Protein AF-A0A7V0P0E3-F1 (afdb_monomer_lite)

Structure (mmCIF, N/CA/C/O backbone):
data_AF-A0A7V0P0E3-F1
#
_entry.id   AF-A0A7V0P0E3-F1
#
loop_
_atom_site.group_PDB
_atom_site.id
_atom_site.type_symbol
_atom_site.label_atom_id
_atom_site.label_alt_id
_atom_site.label_comp_id
_atom_site.label_asym_id
_atom_site.label_entity_id
_atom_site.label_seq_id
_atom_site.pdbx_PDB_ins_code
_atom_site.Cartn_x
_atom_site.Cartn_y
_atom_site.Cartn_z
_atom_site.occupancy
_atom_site.B_iso_or_equiv
_atom_site.auth_seq_id
_atom_site.auth_comp_id
_atom_site.auth_asym_id
_atom_site.auth_atom_id
_atom_site.pdbx_PDB_model_num
ATOM 1 N N . MET A 1 1 ? -13.454 -6.620 75.355 1.00 51.94 1 MET A N 1
ATOM 2 C CA . MET A 1 1 ? -14.021 -6.884 74.014 1.00 51.94 1 MET A CA 1
ATOM 3 C C . MET A 1 1 ? -14.935 -8.093 74.123 1.00 51.94 1 MET A C 1
ATOM 5 O O . MET A 1 1 ? -14.448 -9.152 74.493 1.00 51.94 1 MET A O 1
ATOM 9 N N . MET A 1 2 ? -16.239 -7.932 73.895 1.00 63.34 2 MET A N 1
ATOM 10 C CA . MET A 1 2 ? -17.176 -9.065 73.868 1.00 63.34 2 MET A CA 1
ATOM 11 C C . MET A 1 2 ? -16.958 -9.876 72.578 1.00 63.34 2 MET A C 1
ATOM 13 O O . MET A 1 2 ? -16.816 -9.262 71.517 1.00 63.34 2 MET A O 1
ATOM 17 N N . PRO A 1 3 ? -16.919 -11.219 72.631 1.00 75.38 3 PRO A N 1
ATOM 18 C CA . PRO A 1 3 ? -16.862 -12.039 71.428 1.00 75.38 3 PRO A CA 1
ATOM 19 C C . PRO A 1 3 ? -18.167 -11.893 70.633 1.00 75.38 3 PRO A C 1
ATOM 21 O O . PRO A 1 3 ? -19.257 -11.943 71.198 1.00 75.38 3 PRO A O 1
ATOM 24 N N . LEU A 1 4 ? -18.045 -11.705 69.316 1.00 72.00 4 LEU A N 1
ATOM 25 C CA . LEU A 1 4 ? -19.183 -11.650 68.393 1.00 72.00 4 LEU A CA 1
ATOM 26 C C . LEU A 1 4 ? -20.028 -12.923 68.514 1.00 72.00 4 LEU A C 1
ATOM 28 O O . LEU A 1 4 ? -19.491 -14.034 68.530 1.00 72.00 4 LEU A O 1
ATOM 32 N N . SER A 1 5 ? -21.351 -12.770 68.547 1.00 83.31 5 SER A N 1
ATOM 33 C CA . SER A 1 5 ? -22.262 -13.910 68.611 1.00 83.31 5 SER A CA 1
ATOM 34 C C . SER A 1 5 ? -22.187 -14.742 67.325 1.00 83.31 5 SER A C 1
ATOM 36 O O . SER A 1 5 ? -21.937 -14.234 66.226 1.00 83.31 5 SER A O 1
ATOM 38 N N . ALA A 1 6 ? -22.465 -16.045 67.426 1.00 82.88 6 ALA A N 1
ATOM 39 C CA . ALA A 1 6 ? -22.468 -16.950 66.273 1.00 82.88 6 ALA A CA 1
ATOM 40 C C . ALA A 1 6 ? -23.392 -16.468 65.132 1.00 82.88 6 ALA A C 1
ATOM 42 O O . ALA A 1 6 ? -23.111 -16.701 63.953 1.00 82.88 6 ALA A O 1
ATOM 43 N N . GLN A 1 7 ? -24.464 -15.743 65.468 1.00 81.25 7 GLN A N 1
ATOM 44 C CA . GLN A 1 7 ? -25.403 -15.167 64.504 1.00 81.25 7 GLN A CA 1
ATOM 45 C C . GLN A 1 7 ? -24.809 -13.978 63.731 1.00 81.25 7 GLN A C 1
ATOM 47 O O . GLN A 1 7 ? -25.039 -13.847 62.524 1.00 81.25 7 GLN A O 1
ATOM 52 N N . GLU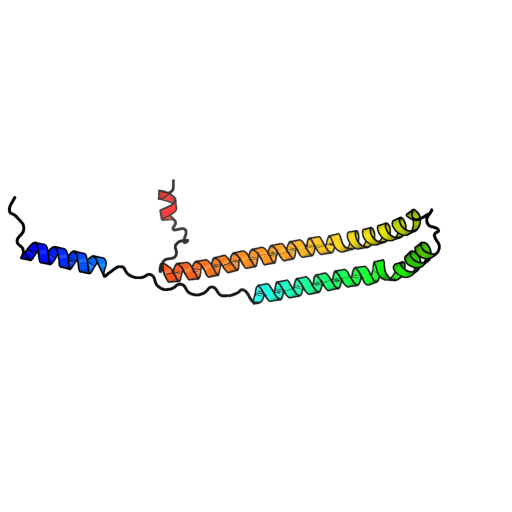 A 1 8 ? -23.997 -13.142 64.380 1.00 81.69 8 GLU A N 1
ATOM 53 C CA . GLU A 1 8 ? -23.300 -12.019 63.739 1.00 81.69 8 GLU A CA 1
ATOM 54 C C . GLU A 1 8 ? -22.198 -12.509 62.801 1.00 81.69 8 GLU A C 1
ATOM 56 O O . GLU A 1 8 ? -22.094 -12.036 61.666 1.00 81.69 8 GLU A O 1
ATOM 61 N N . ILE A 1 9 ? -21.450 -13.537 63.213 1.00 85.25 9 ILE A N 1
ATOM 62 C CA . ILE A 1 9 ? -20.441 -14.192 62.368 1.00 85.25 9 ILE A CA 1
ATOM 63 C C . ILE A 1 9 ? -21.096 -14.769 61.102 1.00 85.25 9 ILE A C 1
ATOM 65 O O . ILE A 1 9 ? -20.567 -14.621 59.995 1.00 85.25 9 ILE A O 1
ATOM 69 N N . LEU A 1 10 ? -22.276 -15.386 61.232 1.00 85.50 10 LEU A N 1
ATOM 70 C CA . LEU A 1 10 ? -23.019 -15.939 60.098 1.00 85.50 10 LEU A CA 1
ATOM 71 C C . LEU A 1 10 ? -23.526 -14.842 59.144 1.00 85.50 10 LEU A C 1
ATOM 73 O O . LEU A 1 10 ? -23.448 -14.999 57.922 1.00 85.50 10 LEU A O 1
ATOM 77 N N . ARG A 1 11 ? -24.004 -13.711 59.683 1.00 85.25 11 ARG A N 1
ATOM 78 C CA . ARG A 1 11 ? -24.408 -12.529 58.898 1.00 85.25 11 ARG A CA 1
ATOM 79 C C . ARG A 1 11 ? -23.237 -11.944 58.112 1.00 85.25 11 ARG A C 1
ATOM 81 O O . ARG A 1 11 ? -23.382 -11.698 56.914 1.00 85.25 11 ARG A O 1
ATOM 88 N N . ILE A 1 12 ? -22.078 -11.784 58.750 1.00 84.31 12 ILE A N 1
ATOM 89 C CA . ILE A 1 12 ? -20.861 -11.267 58.109 1.00 84.31 12 ILE A CA 1
ATOM 90 C C . ILE A 1 12 ? -20.395 -12.219 57.001 1.00 84.31 12 ILE A C 1
ATOM 92 O O . ILE A 1 12 ? -20.146 -11.772 55.880 1.00 84.31 12 ILE A O 1
ATOM 96 N N . LYS A 1 13 ? -20.367 -13.537 57.252 1.00 82.88 13 LYS A N 1
ATOM 97 C CA . LYS A 1 13 ? -20.017 -14.539 56.229 1.00 82.88 13 LYS A CA 1
ATOM 98 C C . LYS A 1 13 ? -20.978 -14.522 55.035 1.00 82.88 13 LYS A C 1
ATOM 100 O O . LYS A 1 13 ? -20.519 -14.562 53.894 1.00 82.88 13 LYS A O 1
ATOM 105 N N . ARG A 1 14 ? -22.292 -14.395 55.264 1.00 79.81 14 ARG A N 1
ATOM 106 C CA . ARG A 1 14 ? -23.297 -14.266 54.187 1.00 79.81 14 ARG A CA 1
ATOM 107 C C . ARG A 1 14 ? -23.138 -12.965 53.398 1.00 79.81 14 ARG A C 1
ATOM 109 O O . ARG A 1 14 ? -23.207 -12.988 52.171 1.00 79.81 14 ARG A O 1
ATOM 116 N N . ALA A 1 15 ? -22.873 -11.842 54.067 1.00 76.62 15 ALA A N 1
ATOM 117 C CA . ALA A 1 15 ? -22.612 -10.561 53.411 1.00 76.62 15 ALA A CA 1
ATOM 118 C C . ALA A 1 15 ? -21.330 -10.605 52.559 1.00 76.62 15 ALA A C 1
ATOM 120 O O . ALA A 1 15 ? -21.320 -10.119 51.426 1.00 76.62 15 ALA A O 1
ATOM 121 N N . GLN A 1 16 ? -20.272 -11.253 53.056 1.00 75.19 16 GLN A N 1
ATOM 122 C CA . GLN A 1 16 ? -19.033 -11.477 52.309 1.00 75.19 16 GLN A CA 1
ATOM 123 C C . GLN A 1 16 ? -19.237 -12.428 51.118 1.00 75.19 16 GLN A C 1
ATOM 125 O O . GLN A 1 16 ? -18.751 -12.137 50.026 1.00 75.19 16 GLN A O 1
ATOM 130 N N . GLN A 1 17 ? -20.000 -13.516 51.270 1.00 71.50 17 GLN A N 1
ATOM 131 C CA . GLN A 1 17 ? -20.366 -14.401 50.152 1.00 71.50 17 GLN A CA 1
ATOM 132 C C . GLN A 1 17 ? -21.196 -13.676 49.084 1.00 71.50 17 GLN A C 1
ATOM 134 O O . GLN A 1 17 ? -20.937 -13.838 47.892 1.00 71.50 17 GLN A O 1
ATOM 139 N N . ASN A 1 18 ? -22.151 -12.836 49.489 1.00 64.62 18 ASN A N 1
ATOM 140 C CA . ASN A 1 18 ? -22.963 -12.049 48.560 1.00 64.62 18 ASN A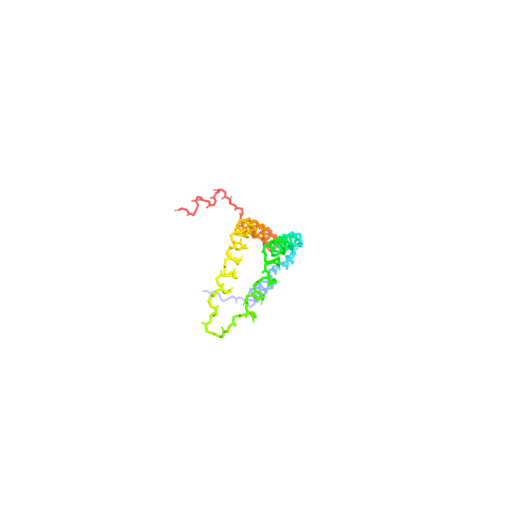 CA 1
ATOM 141 C C . ASN A 1 18 ? -22.151 -10.956 47.847 1.00 64.62 18 ASN A C 1
ATOM 143 O O . ASN A 1 18 ? -22.402 -10.692 46.671 1.00 64.62 18 ASN A O 1
ATOM 147 N N . ARG A 1 19 ? -21.142 -10.367 48.507 1.00 63.59 19 ARG A N 1
ATOM 148 C CA . ARG A 1 19 ? -20.174 -9.459 47.863 1.00 63.59 19 ARG A CA 1
ATOM 149 C C . ARG A 1 19 ? -19.296 -10.190 46.844 1.00 63.59 19 ARG A C 1
ATOM 151 O O . ARG A 1 19 ? -19.149 -9.697 45.731 1.00 63.59 19 ARG A O 1
ATOM 158 N N . LYS A 1 20 ? -18.801 -11.392 47.166 1.00 60.31 20 LYS A N 1
ATOM 159 C CA . LYS A 1 20 ? -18.014 -12.225 46.231 1.00 60.31 20 LYS A CA 1
ATOM 160 C C . LYS A 1 20 ? -18.813 -12.672 44.998 1.00 60.31 20 LYS A C 1
ATOM 162 O O . LYS A 1 20 ? -18.235 -12.857 43.935 1.00 60.31 20 LYS A O 1
ATOM 167 N N . ARG A 1 21 ? -20.140 -12.813 45.109 1.00 57.59 21 ARG A N 1
ATOM 168 C CA . ARG A 1 21 ? -21.028 -13.205 43.995 1.00 57.59 21 ARG A CA 1
ATOM 169 C C . ARG A 1 21 ? -21.433 -12.055 43.063 1.00 57.59 21 ARG A C 1
ATOM 171 O O . ARG A 1 21 ? -21.927 -12.323 41.974 1.00 57.59 21 ARG A O 1
ATOM 178 N N . LYS A 1 22 ? -21.224 -10.791 43.450 1.00 58.41 22 LYS A N 1
ATOM 179 C CA . LYS A 1 22 ? -21.614 -9.604 42.662 1.00 58.41 22 LYS A CA 1
ATOM 180 C C . LYS A 1 22 ? -20.446 -8.952 41.915 1.00 58.41 22 LYS A C 1
ATOM 182 O O . LYS A 1 22 ? -20.443 -7.739 41.720 1.00 58.41 22 LYS A O 1
ATOM 187 N N . VAL A 1 23 ? -19.474 -9.731 41.442 1.00 62.75 23 VAL A N 1
ATOM 188 C CA . VAL A 1 23 ? -18.552 -9.216 40.420 1.00 62.75 23 VAL A CA 1
ATOM 189 C C . VAL A 1 23 ? -19.371 -9.043 39.140 1.00 62.75 23 VAL A C 1
ATOM 191 O O . VAL A 1 23 ? -19.708 -10.021 38.470 1.00 62.75 23 VAL A O 1
ATOM 194 N N . ARG A 1 24 ? -19.786 -7.804 38.842 1.00 70.88 24 ARG A N 1
ATOM 195 C CA . ARG A 1 24 ? -20.455 -7.467 37.580 1.00 70.88 24 ARG A CA 1
ATOM 196 C C . ARG A 1 24 ? -19.510 -7.870 36.451 1.00 70.88 24 ARG A C 1
ATOM 198 O O . ARG A 1 24 ? -18.460 -7.260 36.283 1.00 70.88 24 ARG A O 1
ATOM 205 N N . LYS A 1 25 ? -19.872 -8.914 35.703 1.00 77.06 25 LYS A N 1
ATOM 206 C CA . LYS A 1 25 ? -19.143 -9.292 34.491 1.00 77.06 25 LYS A CA 1
ATOM 207 C C . LYS A 1 25 ? -19.219 -8.124 33.512 1.00 77.06 25 LYS A C 1
ATOM 209 O O . LYS A 1 25 ? -20.303 -7.576 33.300 1.00 77.06 25 LYS A O 1
ATOM 214 N N . LEU A 1 26 ? -18.077 -7.752 32.944 1.00 80.75 26 LEU A N 1
ATOM 215 C CA . LEU A 1 26 ? -18.044 -6.786 31.856 1.00 80.75 26 LEU A CA 1
ATOM 216 C C . LEU A 1 26 ? -18.844 -7.340 30.665 1.00 80.75 26 LEU A C 1
ATOM 218 O O . LEU A 1 26 ? -18.853 -8.559 30.446 1.00 80.75 26 LEU A O 1
ATOM 222 N N . PRO A 1 27 ? -19.550 -6.479 29.916 1.00 85.69 27 PRO A N 1
ATOM 223 C CA . PRO A 1 27 ? -20.231 -6.905 28.706 1.00 85.69 27 PRO A CA 1
ATOM 224 C C . PRO A 1 27 ? -19.205 -7.394 27.676 1.00 85.69 27 PRO A C 1
ATOM 226 O O . PRO A 1 27 ? -18.067 -6.927 27.626 1.00 85.69 27 PRO A O 1
ATOM 229 N N . LYS A 1 28 ? -19.610 -8.368 26.856 1.00 87.88 28 LYS A N 1
ATOM 230 C CA . LYS A 1 28 ? -18.755 -8.910 25.799 1.00 87.88 28 LYS A CA 1
ATOM 231 C C . LYS A 1 28 ? -18.502 -7.818 24.747 1.00 87.88 28 LYS A C 1
ATOM 233 O O . LYS A 1 28 ? -19.480 -7.230 24.280 1.00 87.88 28 LYS A O 1
ATOM 238 N N . PRO A 1 29 ? -17.243 -7.559 24.353 1.00 88.69 29 PRO A N 1
ATOM 239 C CA . PRO A 1 29 ? -16.953 -6.568 23.329 1.00 88.69 29 PRO A CA 1
ATOM 240 C C . PRO A 1 29 ? -17.577 -6.964 21.980 1.00 88.69 29 PRO A C 1
ATOM 242 O O . PRO A 1 29 ? -17.602 -8.158 21.646 1.00 88.69 29 PRO A O 1
ATOM 245 N N . PRO A 1 30 ? -18.062 -5.992 21.187 1.00 90.81 30 PRO A N 1
ATOM 246 C CA . PRO A 1 30 ? -18.431 -6.236 19.801 1.00 90.81 30 PRO A CA 1
ATOM 247 C C . PRO A 1 30 ? -17.191 -6.657 19.003 1.00 90.81 30 PRO A C 1
ATOM 249 O O . PRO A 1 30 ? -16.065 -6.282 19.330 1.00 90.81 30 PRO A O 1
ATOM 252 N N . ARG A 1 31 ? -17.390 -7.448 17.946 1.00 92.12 31 ARG A N 1
ATOM 253 C CA . ARG A 1 31 ? -16.316 -7.729 16.987 1.00 92.12 31 ARG A CA 1
ATOM 254 C C . ARG A 1 31 ? -16.086 -6.473 16.153 1.00 92.12 31 ARG A C 1
ATOM 256 O O . ARG A 1 31 ? -17.057 -5.932 15.629 1.00 92.12 31 ARG A O 1
ATOM 263 N N . MET A 1 32 ? -14.832 -6.042 16.032 1.00 92.88 32 MET A N 1
ATOM 264 C CA . MET A 1 32 ? -14.466 -4.990 15.083 1.00 92.88 32 MET A CA 1
ATOM 265 C C . MET A 1 32 ? -14.844 -5.457 13.679 1.00 92.88 32 MET A C 1
ATOM 267 O O . MET A 1 32 ? -14.676 -6.637 13.348 1.00 92.88 32 MET A O 1
ATOM 271 N N . ALA A 1 33 ? -15.403 -4.557 12.878 1.00 91.44 33 ALA A N 1
ATOM 272 C CA . ALA A 1 33 ? -15.676 -4.857 11.482 1.00 91.44 33 ALA A CA 1
ATOM 273 C C . ALA A 1 33 ? -14.354 -5.079 10.709 1.00 91.44 33 ALA A C 1
ATOM 275 O O . ALA A 1 33 ? -13.261 -5.035 11.270 1.00 91.44 33 ALA A O 1
ATOM 276 N N . PHE A 1 34 ? -14.431 -5.312 9.404 1.00 90.50 34 PHE A N 1
ATOM 277 C CA . PHE A 1 34 ? -13.252 -5.293 8.540 1.00 90.50 34 PHE A CA 1
ATOM 278 C C . PHE A 1 34 ? -13.417 -4.167 7.511 1.00 90.50 34 PHE A C 1
ATOM 280 O O . PHE A 1 34 ? -14.521 -4.044 6.959 1.00 90.50 34 PHE A O 1
ATOM 287 N N . PRO A 1 35 ? -12.376 -3.369 7.210 1.00 92.50 35 PRO A N 1
ATOM 288 C CA . PRO A 1 35 ? -12.476 -2.240 6.290 1.00 92.50 35 PRO A CA 1
ATOM 289 C C . PRO A 1 35 ? -12.492 -2.703 4.821 1.00 92.50 35 PRO A C 1
ATOM 291 O O . PRO A 1 35 ? -11.573 -2.451 4.046 1.00 92.50 35 PRO A O 1
ATOM 294 N N . LYS A 1 36 ? -13.574 -3.377 4.406 1.00 92.38 36 LYS A N 1
ATOM 295 C CA . LYS A 1 36 ? -13.735 -3.919 3.042 1.00 92.38 36 LYS A CA 1
ATOM 296 C C . LYS A 1 36 ? -13.628 -2.850 1.949 1.00 92.38 36 LYS A C 1
ATOM 298 O O . LYS A 1 36 ? -13.206 -3.173 0.846 1.00 92.38 36 LYS A O 1
ATOM 303 N N . GLY A 1 37 ? -14.045 -1.615 2.240 1.00 90.75 37 GLY A N 1
ATOM 304 C CA . GLY A 1 37 ? -13.908 -0.479 1.322 1.00 90.75 37 GLY A CA 1
ATOM 305 C C . GLY A 1 37 ? -12.439 -0.170 1.043 1.00 90.75 37 GLY A C 1
ATOM 306 O O . GLY A 1 37 ? -11.999 -0.327 -0.089 1.00 90.75 37 GLY A O 1
ATOM 307 N N . LEU A 1 38 ? -11.669 0.102 2.103 1.00 90.69 38 LEU A N 1
ATOM 308 C CA . LEU A 1 38 ? -10.234 0.401 2.014 1.00 90.69 38 LEU A CA 1
ATOM 309 C C . LEU A 1 38 ? -9.448 -0.720 1.321 1.00 90.69 38 LEU A C 1
ATOM 311 O O . LEU A 1 38 ? -8.593 -0.450 0.486 1.00 90.69 38 LEU A O 1
ATOM 315 N N . GLN A 1 39 ? -9.784 -1.988 1.590 1.00 89.56 39 GLN A N 1
ATOM 316 C CA . GLN A 1 39 ? -9.164 -3.120 0.891 1.00 89.56 39 GLN A CA 1
ATOM 317 C C . GLN A 1 39 ? -9.408 -3.074 -0.627 1.00 89.56 39 GLN A C 1
ATOM 319 O O . GLN A 1 39 ? -8.499 -3.348 -1.413 1.00 89.56 39 GLN A O 1
ATOM 324 N N . ARG A 1 40 ? -10.641 -2.772 -1.051 1.00 92.50 40 ARG A N 1
ATOM 325 C CA . ARG A 1 40 ? -11.002 -2.704 -2.474 1.00 92.50 40 ARG A CA 1
ATOM 326 C C . ARG A 1 40 ? -10.295 -1.552 -3.166 1.00 92.50 40 ARG A C 1
ATOM 328 O O . ARG A 1 40 ? -9.805 -1.746 -4.274 1.00 92.50 40 ARG A O 1
ATOM 335 N N . ASP A 1 41 ? -10.235 -0.396 -2.517 1.00 89.25 41 ASP A N 1
ATOM 336 C CA . ASP A 1 41 ? -9.574 0.778 -3.077 1.00 89.25 41 ASP A CA 1
ATOM 337 C C . ASP A 1 41 ? -8.063 0.547 -3.194 1.00 89.25 41 ASP A C 1
ATOM 339 O O . ASP A 1 41 ? -7.511 0.742 -4.273 1.00 89.25 41 ASP A O 1
ATOM 343 N N . TYR A 1 42 ? -7.423 -0.029 -2.171 1.00 88.88 42 TYR A N 1
ATOM 344 C CA . TYR A 1 42 ? -6.026 -0.471 -2.249 1.00 88.88 42 TYR A CA 1
ATOM 345 C C . TYR A 1 42 ? -5.776 -1.452 -3.400 1.00 88.88 42 TYR A C 1
ATOM 347 O O . TYR A 1 42 ? -4.859 -1.270 -4.196 1.00 88.88 42 TYR A O 1
ATOM 355 N N . SER A 1 43 ? -6.634 -2.466 -3.540 1.00 90.38 43 SER A N 1
ATOM 356 C CA . SER A 1 43 ? -6.508 -3.457 -4.616 1.00 90.38 43 SER A CA 1
ATOM 357 C C . SER A 1 43 ? -6.651 -2.817 -5.999 1.00 90.38 43 SER A C 1
ATOM 359 O O . SER A 1 43 ? -5.920 -3.173 -6.920 1.00 90.38 43 SER A O 1
ATOM 361 N N . ARG A 1 44 ? -7.570 -1.854 -6.154 1.00 91.62 44 ARG A N 1
ATOM 362 C CA . ARG A 1 44 ? -7.750 -1.108 -7.407 1.00 91.62 44 ARG A CA 1
ATOM 363 C C . ARG A 1 44 ? -6.494 -0.310 -7.758 1.00 91.62 44 ARG A C 1
ATOM 365 O O . ARG A 1 44 ? -6.076 -0.352 -8.910 1.00 91.62 44 ARG A O 1
ATOM 372 N N . GLN A 1 45 ? -5.896 0.366 -6.777 1.00 89.75 45 GLN A N 1
ATOM 373 C CA . GLN A 1 45 ? -4.667 1.139 -6.976 1.00 89.75 45 GLN A CA 1
ATOM 374 C C . GLN A 1 45 ? -3.483 0.242 -7.357 1.00 89.75 45 GLN A C 1
ATOM 376 O O . GLN A 1 45 ? -2.750 0.560 -8.287 1.00 89.75 45 GLN A O 1
ATOM 381 N N . LEU A 1 46 ? -3.338 -0.923 -6.716 1.00 89.56 46 LEU A N 1
ATOM 382 C CA . LEU A 1 46 ? -2.302 -1.894 -7.085 1.00 89.56 46 LEU A CA 1
ATOM 383 C C . LEU A 1 46 ? -2.449 -2.388 -8.525 1.00 89.56 46 LEU A C 1
ATOM 385 O O . LEU A 1 46 ? -1.468 -2.451 -9.259 1.00 89.56 46 LEU A O 1
ATOM 389 N N . VAL A 1 47 ? -3.671 -2.730 -8.941 1.00 93.31 47 VAL A N 1
ATOM 390 C CA . VAL A 1 47 ? -3.928 -3.175 -10.319 1.00 93.31 47 VAL A CA 1
ATOM 391 C C . VAL A 1 47 ? -3.607 -2.063 -11.319 1.00 93.31 47 VAL A C 1
ATOM 393 O O . VAL A 1 47 ? -3.020 -2.343 -12.361 1.00 93.31 47 VAL A O 1
ATOM 396 N N . ALA A 1 48 ? -3.952 -0.812 -11.001 1.00 90.69 48 ALA A N 1
ATOM 397 C CA . ALA A 1 48 ? -3.607 0.332 -11.839 1.00 90.69 48 ALA A CA 1
ATOM 398 C C . ALA A 1 48 ? -2.084 0.499 -11.974 1.00 90.69 48 ALA A C 1
ATOM 400 O O . ALA A 1 48 ? -1.595 0.631 -13.092 1.00 90.69 48 ALA A O 1
ATOM 401 N N . LEU A 1 49 ? -1.331 0.394 -10.874 1.00 90.00 49 LEU A N 1
ATOM 402 C CA . LEU A 1 49 ? 0.132 0.466 -10.902 1.00 90.00 49 LEU A CA 1
ATOM 403 C C . LEU A 1 49 ? 0.748 -0.657 -11.747 1.00 90.00 49 LEU A C 1
ATOM 405 O O . LEU A 1 49 ? 1.621 -0.403 -12.570 1.00 90.00 49 LEU A O 1
ATOM 409 N N . VAL A 1 50 ? 0.274 -1.896 -11.587 1.00 92.38 50 VAL A N 1
ATOM 410 C CA . VAL A 1 50 ? 0.746 -3.034 -12.397 1.00 92.38 50 VAL A CA 1
ATOM 411 C C . VAL A 1 50 ? 0.483 -2.801 -13.886 1.00 92.38 50 VAL A C 1
ATOM 413 O O . VAL A 1 50 ? 1.332 -3.138 -14.709 1.00 92.38 50 VAL A O 1
ATOM 416 N N . LYS A 1 51 ? -0.660 -2.199 -14.237 1.00 94.50 51 LYS A N 1
ATOM 417 C CA . LYS A 1 51 ? -0.978 -1.845 -15.625 1.00 94.50 51 LYS A CA 1
ATOM 418 C C . LYS A 1 51 ? 0.015 -0.827 -16.185 1.00 94.50 51 LYS A C 1
ATOM 420 O O . LYS A 1 51 ? 0.536 -1.050 -17.268 1.00 94.50 51 LYS A O 1
ATOM 425 N N . VAL A 1 52 ? 0.319 0.228 -15.429 1.00 92.25 52 VAL A N 1
ATOM 426 C CA . VAL A 1 52 ? 1.311 1.241 -15.827 1.00 92.25 52 VAL A CA 1
ATOM 427 C C . VAL A 1 52 ? 2.692 0.613 -16.004 1.00 92.25 52 VAL A C 1
ATOM 429 O O . VAL A 1 52 ? 3.353 0.855 -17.007 1.00 92.25 52 VAL A O 1
ATOM 432 N N . ILE A 1 53 ? 3.111 -0.253 -15.075 1.00 91.94 53 ILE A N 1
ATOM 433 C CA . ILE A 1 53 ? 4.380 -0.982 -15.193 1.00 91.94 53 ILE A CA 1
ATOM 434 C C . ILE A 1 53 ? 4.420 -1.776 -16.500 1.00 91.94 53 ILE A C 1
ATOM 436 O O . ILE A 1 53 ? 5.395 -1.685 -17.241 1.00 91.94 53 ILE A O 1
ATOM 440 N N . TYR A 1 54 ? 3.360 -2.529 -16.793 1.00 94.31 54 TYR A N 1
ATOM 441 C CA . TYR A 1 54 ? 3.270 -3.314 -18.020 1.00 94.31 54 TYR A CA 1
ATOM 442 C C . TYR A 1 54 ? 3.369 -2.440 -19.276 1.00 94.31 54 TYR A C 1
ATOM 444 O O . TYR A 1 54 ? 4.158 -2.756 -20.160 1.00 94.31 54 TYR A O 1
ATOM 452 N N . GLU A 1 55 ? 2.639 -1.324 -19.320 1.00 94.25 55 GLU A N 1
ATOM 453 C CA . GLU A 1 55 ? 2.670 -0.380 -20.444 1.00 94.25 55 GLU A CA 1
ATOM 454 C C . GLU A 1 55 ? 4.078 0.188 -20.674 1.00 94.25 55 GLU A C 1
ATOM 456 O O . GLU A 1 55 ? 4.549 0.228 -21.807 1.00 94.25 55 GLU A O 1
ATOM 461 N N . VAL A 1 56 ? 4.801 0.541 -19.605 1.00 92.88 56 VAL A N 1
ATOM 462 C CA . VAL A 1 56 ? 6.186 1.033 -19.711 1.00 92.88 56 VAL A CA 1
ATOM 463 C C . VAL A 1 56 ? 7.131 -0.041 -20.256 1.00 92.88 56 VAL A C 1
ATOM 465 O O . VAL A 1 56 ? 7.996 0.260 -21.078 1.00 92.88 56 VAL A O 1
ATOM 468 N N . TYR A 1 57 ? 6.978 -1.299 -19.836 1.00 92.06 57 TYR A N 1
ATOM 469 C CA . TYR A 1 57 ? 7.765 -2.402 -20.395 1.00 92.06 57 TYR A CA 1
ATOM 470 C C . TYR A 1 57 ? 7.439 -2.657 -21.871 1.00 92.06 57 TYR A C 1
ATOM 472 O O . TYR A 1 57 ? 8.356 -2.903 -22.658 1.00 92.06 57 TYR A O 1
ATOM 480 N N . GLU A 1 58 ? 6.161 -2.600 -22.244 1.00 94.62 58 GLU A N 1
ATOM 481 C CA . GLU A 1 58 ? 5.699 -2.794 -23.620 1.00 94.62 58 GLU A CA 1
ATOM 482 C C . GLU A 1 58 ? 6.205 -1.692 -24.559 1.00 94.62 58 GLU A C 1
ATOM 484 O O . GLU A 1 58 ? 6.590 -1.983 -25.689 1.00 94.62 58 GLU A O 1
ATOM 489 N N . GLU A 1 59 ? 6.280 -0.452 -24.078 1.00 92.81 59 GLU A N 1
ATOM 490 C CA . GLU A 1 59 ? 6.780 0.688 -24.847 1.00 92.81 59 GLU A CA 1
ATOM 491 C C . GLU A 1 59 ? 8.313 0.709 -24.950 1.00 92.81 59 GLU A C 1
ATOM 493 O O . GLU A 1 59 ? 8.858 0.947 -26.028 1.00 92.81 59 GLU A O 1
ATOM 498 N N . LEU A 1 60 ? 9.021 0.473 -23.841 1.00 90.50 60 LEU A N 1
ATOM 499 C CA . LEU A 1 60 ? 10.463 0.734 -23.767 1.00 90.50 60 LEU A CA 1
ATOM 500 C C . LEU A 1 60 ? 11.318 -0.520 -23.944 1.00 90.50 60 LEU A C 1
ATOM 502 O O . LEU A 1 60 ? 12.328 -0.477 -24.644 1.00 90.50 60 LEU A O 1
ATOM 506 N N . LEU A 1 61 ? 10.938 -1.647 -23.339 1.00 89.06 61 LEU A N 1
ATOM 507 C CA . LEU A 1 61 ? 11.786 -2.839 -23.334 1.00 89.06 61 LEU A CA 1
ATOM 508 C C . LEU A 1 61 ? 11.492 -3.753 -24.524 1.00 89.06 61 LEU A C 1
ATOM 510 O O . LEU A 1 61 ? 12.418 -4.129 -25.242 1.00 89.06 61 LEU A O 1
ATOM 514 N N . ILE A 1 62 ? 10.219 -4.105 -24.745 1.00 90.75 62 ILE A N 1
ATOM 515 C CA . ILE A 1 62 ? 9.824 -5.114 -25.744 1.00 90.75 62 ILE A CA 1
ATOM 516 C C . ILE A 1 62 ? 10.366 -4.811 -27.152 1.00 90.75 62 ILE A C 1
ATOM 518 O O . ILE A 1 62 ? 10.950 -5.722 -27.743 1.00 90.75 62 ILE A O 1
ATOM 522 N N . PRO A 1 63 ? 10.276 -3.576 -27.687 1.00 92.75 63 PRO A N 1
ATOM 523 C CA . PRO A 1 63 ? 10.743 -3.282 -29.043 1.00 92.75 63 PRO A CA 1
ATOM 524 C C . PRO A 1 63 ? 12.252 -3.477 -29.235 1.00 92.75 63 PRO A C 1
ATOM 526 O O . PRO A 1 63 ? 12.705 -3.717 -30.350 1.00 92.75 63 PRO A O 1
ATOM 529 N N . HIS A 1 64 ? 13.033 -3.393 -28.155 1.00 88.44 64 HIS A N 1
ATOM 530 C CA . HIS A 1 64 ? 14.492 -3.507 -28.183 1.00 88.44 64 HIS A CA 1
ATOM 531 C C . HIS A 1 64 ? 14.993 -4.921 -27.854 1.00 88.44 64 HIS A C 1
ATOM 533 O O . HIS A 1 64 ? 16.176 -5.214 -28.036 1.00 88.44 64 HIS A O 1
ATOM 539 N N . LEU A 1 65 ? 14.120 -5.824 -27.389 1.00 87.06 65 LEU A N 1
ATOM 540 C CA . LEU A 1 65 ? 14.525 -7.186 -27.033 1.00 87.06 65 LEU A CA 1
ATOM 541 C C . LEU A 1 65 ? 15.057 -7.958 -28.240 1.00 87.06 65 LEU A C 1
ATOM 543 O O . LEU A 1 65 ? 16.052 -8.665 -28.108 1.00 87.06 65 LEU A O 1
ATOM 547 N N . GLU A 1 66 ? 14.445 -7.808 -29.417 1.00 87.19 66 GLU A N 1
ATOM 548 C CA . GLU A 1 66 ? 14.898 -8.513 -30.622 1.00 87.19 66 GLU A CA 1
ATOM 549 C C . GLU A 1 66 ? 16.319 -8.101 -31.024 1.00 87.19 66 GLU A C 1
ATOM 551 O O . GLU A 1 66 ? 17.140 -8.965 -31.336 1.00 87.19 66 GLU A O 1
ATOM 556 N N . SER A 1 67 ? 16.643 -6.804 -30.953 1.00 86.12 67 SER A N 1
ATOM 557 C CA . SER A 1 67 ? 17.996 -6.320 -31.244 1.00 86.12 67 SER A CA 1
ATOM 558 C C . SER A 1 67 ? 19.008 -6.788 -30.202 1.00 86.12 67 SER A C 1
ATOM 560 O O . SER A 1 67 ? 20.085 -7.240 -30.575 1.00 86.12 67 SER A O 1
ATOM 562 N N . ILE A 1 68 ? 18.651 -6.765 -28.913 1.00 85.25 68 ILE A N 1
ATOM 563 C CA . ILE A 1 68 ? 19.536 -7.228 -27.831 1.00 85.25 68 ILE A CA 1
ATOM 564 C C . ILE A 1 68 ? 19.803 -8.734 -27.961 1.00 85.25 68 ILE A C 1
ATOM 566 O O . ILE A 1 68 ? 20.938 -9.184 -27.820 1.00 85.25 68 ILE A O 1
ATOM 570 N N . VAL A 1 69 ? 18.778 -9.530 -28.279 1.00 86.31 69 VAL A N 1
ATOM 571 C CA . VAL A 1 69 ? 18.923 -10.975 -28.506 1.00 86.31 69 VAL A CA 1
ATOM 572 C C . VAL A 1 69 ? 19.768 -11.252 -29.751 1.00 86.31 69 VAL A C 1
ATOM 574 O O . VAL A 1 69 ? 20.587 -12.171 -29.745 1.00 86.31 69 VAL A O 1
ATOM 577 N N . ALA A 1 70 ? 19.607 -10.467 -30.819 1.00 84.69 70 ALA A N 1
ATOM 578 C CA . ALA A 1 70 ? 20.450 -10.578 -32.004 1.00 84.69 70 ALA A CA 1
ATOM 579 C C . ALA A 1 70 ? 21.923 -10.258 -31.690 1.00 84.69 70 ALA A C 1
ATOM 581 O O . ALA A 1 70 ? 22.800 -11.022 -32.093 1.00 84.69 70 ALA A O 1
ATOM 582 N N . GLU A 1 71 ? 22.193 -9.192 -30.928 1.00 81.50 71 GLU A N 1
ATOM 583 C CA . GLU A 1 71 ? 23.535 -8.838 -30.439 1.00 81.50 71 GLU A CA 1
ATOM 584 C C . GLU A 1 71 ? 24.131 -9.966 -29.588 1.00 81.50 71 GLU A C 1
ATOM 586 O O . GLU A 1 71 ? 25.233 -10.436 -29.875 1.00 81.50 71 GLU A O 1
ATOM 591 N N . ALA A 1 72 ? 23.376 -10.482 -28.616 1.00 82.50 72 ALA A N 1
ATOM 592 C CA . ALA A 1 72 ? 23.810 -11.574 -27.748 1.00 82.50 72 ALA A CA 1
ATOM 593 C C . ALA A 1 72 ? 24.1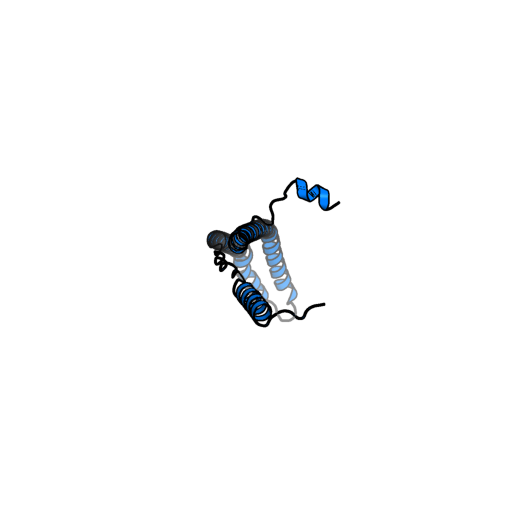54 -12.856 -28.531 1.00 82.50 72 ALA A C 1
ATOM 595 O O . ALA A 1 72 ? 25.129 -13.533 -28.212 1.00 82.50 72 ALA A O 1
ATOM 596 N N . ASN A 1 73 ? 23.391 -13.178 -29.582 1.00 79.94 73 ASN A N 1
ATOM 597 C CA . ASN A 1 73 ? 23.637 -14.352 -30.428 1.00 79.94 73 ASN A CA 1
ATOM 598 C C . ASN A 1 73 ? 24.817 -14.173 -31.401 1.00 79.94 73 ASN A C 1
ATOM 600 O O . ASN A 1 73 ? 25.411 -15.163 -31.834 1.00 79.94 73 ASN A O 1
ATOM 604 N N . LEU A 1 74 ? 25.143 -12.933 -31.783 1.00 76.94 74 LEU A N 1
ATOM 605 C CA . LEU A 1 74 ? 26.263 -12.611 -32.676 1.00 76.94 74 LEU A CA 1
ATOM 606 C C . LEU A 1 74 ? 27.615 -12.593 -31.946 1.00 76.94 74 LEU A C 1
ATOM 608 O O . LEU A 1 74 ? 28.660 -12.771 -32.582 1.00 76.94 74 LEU A O 1
ATOM 612 N N . LEU A 1 75 ? 27.616 -12.379 -30.630 1.00 64.69 75 LEU A N 1
ATOM 613 C CA . LEU A 1 75 ? 28.832 -12.238 -29.836 1.00 64.69 75 LEU A CA 1
ATOM 614 C C . LEU A 1 75 ? 29.410 -13.610 -29.444 1.00 64.69 75 LEU A C 1
ATOM 616 O O . LEU A 1 75 ? 28.744 -14.478 -28.885 1.00 64.69 75 LEU A O 1
ATOM 620 N N . ARG A 1 76 ? 30.702 -13.806 -29.748 1.00 59.19 76 ARG A N 1
ATOM 621 C CA . ARG A 1 76 ? 31.527 -14.890 -29.183 1.00 59.19 76 ARG A CA 1
ATOM 622 C C . ARG A 1 76 ? 31.757 -14.630 -27.679 1.00 59.19 76 ARG A C 1
ATOM 624 O O . ARG A 1 76 ? 31.661 -13.471 -27.273 1.00 59.19 76 ARG A O 1
ATOM 631 N N . PRO A 1 77 ? 32.097 -15.656 -26.866 1.00 59.66 77 PRO A N 1
ATOM 632 C CA . PRO A 1 77 ? 32.214 -15.561 -25.396 1.00 59.66 77 PRO A CA 1
ATOM 633 C C . PRO A 1 77 ? 33.066 -14.388 -24.876 1.00 59.66 77 PRO A C 1
ATOM 635 O O . PRO A 1 77 ? 32.915 -13.949 -23.744 1.00 59.66 77 PRO A O 1
ATOM 638 N N . ASP A 1 78 ? 33.957 -13.887 -25.721 1.00 64.12 78 ASP A N 1
ATOM 639 C CA . ASP A 1 78 ? 34.989 -12.895 -25.464 1.00 64.12 78 ASP A CA 1
ATOM 640 C C . ASP A 1 78 ? 34.506 -11.426 -25.586 1.00 64.12 78 ASP A C 1
ATOM 642 O O . ASP A 1 78 ? 35.292 -10.514 -25.338 1.00 64.12 78 ASP A O 1
ATOM 646 N N . ARG A 1 79 ? 33.237 -11.170 -25.957 1.00 61.31 79 ARG A N 1
ATOM 647 C CA . ARG A 1 79 ? 32.639 -9.815 -26.061 1.00 61.31 79 ARG A CA 1
ATOM 648 C C . ARG A 1 79 ? 31.260 -9.703 -25.393 1.00 61.31 79 ARG A C 1
ATOM 650 O O . ARG A 1 79 ? 30.324 -9.160 -25.967 1.00 61.31 79 ARG A O 1
ATOM 657 N N . ALA A 1 80 ? 31.108 -10.246 -24.191 1.00 62.75 80 ALA A N 1
ATOM 658 C CA . ALA A 1 80 ? 29.835 -10.203 -23.467 1.00 62.75 80 ALA A CA 1
ATOM 659 C C . ALA A 1 80 ? 29.389 -8.785 -23.038 1.00 62.75 80 ALA A C 1
ATOM 661 O O . ALA A 1 80 ? 28.220 -8.609 -22.711 1.00 62.75 80 ALA A O 1
ATOM 662 N N . ASP A 1 81 ? 30.280 -7.790 -23.043 1.00 67.94 81 ASP A N 1
ATOM 663 C CA . ASP A 1 81 ? 30.007 -6.466 -22.462 1.00 67.94 81 ASP A CA 1
ATOM 664 C C . ASP A 1 81 ? 29.012 -5.623 -23.289 1.00 67.94 81 ASP A C 1
ATOM 666 O O . ASP A 1 81 ? 28.169 -4.935 -22.720 1.00 67.94 81 ASP A O 1
ATOM 670 N N . ASP A 1 82 ? 29.019 -5.741 -24.622 1.00 74.00 82 ASP A N 1
ATOM 671 C CA . ASP A 1 82 ? 28.265 -4.825 -25.497 1.00 74.00 82 ASP A CA 1
ATOM 672 C C . ASP A 1 82 ? 26.731 -4.962 -25.366 1.00 74.00 82 ASP A C 1
ATOM 674 O O . ASP A 1 82 ? 26.010 -3.963 -25.316 1.00 74.00 82 ASP A O 1
ATOM 678 N N . TRP A 1 83 ? 26.206 -6.192 -25.290 1.00 80.38 83 TRP A N 1
ATOM 679 C CA . TRP A 1 83 ? 24.755 -6.410 -25.171 1.00 80.38 83 TRP A CA 1
ATOM 680 C C . TRP A 1 83 ? 24.250 -6.162 -23.740 1.00 80.38 83 TRP A C 1
ATOM 682 O O . TRP A 1 83 ? 23.100 -5.750 -23.564 1.00 80.38 83 TRP A O 1
ATOM 692 N N . ASN A 1 84 ? 25.107 -6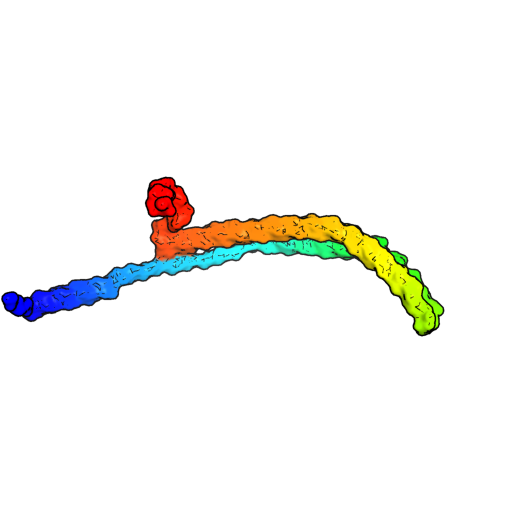.366 -22.730 1.00 84.19 84 ASN A N 1
ATOM 693 C CA . ASN A 1 84 ? 24.809 -6.025 -21.338 1.00 84.19 84 ASN A CA 1
ATOM 694 C C . ASN A 1 84 ? 24.605 -4.513 -21.197 1.00 84.19 84 ASN A C 1
ATOM 696 O O . ASN A 1 84 ? 23.585 -4.090 -20.662 1.00 84.19 84 ASN A O 1
ATOM 700 N N . ASP A 1 85 ? 25.491 -3.700 -21.780 1.00 86.00 85 ASP A N 1
ATOM 701 C CA . ASP A 1 85 ? 25.365 -2.238 -21.767 1.00 86.00 85 ASP A CA 1
ATOM 702 C C . ASP A 1 85 ? 24.090 -1.755 -22.477 1.00 86.00 85 ASP A C 1
ATOM 704 O O . ASP A 1 85 ? 23.475 -0.756 -22.089 1.00 86.00 85 ASP A O 1
ATOM 708 N N . SER A 1 86 ? 23.681 -2.423 -23.561 1.00 85.31 86 SER A N 1
ATOM 709 C CA . SER A 1 86 ? 22.407 -2.147 -24.238 1.00 85.31 86 SER A CA 1
ATOM 710 C C . SER A 1 86 ? 21.213 -2.461 -23.335 1.00 85.31 86 SER A C 1
ATOM 712 O O . SER A 1 86 ? 20.294 -1.647 -23.231 1.00 85.31 86 SER A O 1
ATOM 714 N N . LEU A 1 87 ? 21.237 -3.602 -22.647 1.00 87.06 87 LEU A N 1
ATOM 715 C CA . LEU A 1 87 ? 20.177 -4.023 -21.735 1.00 87.06 87 LEU A CA 1
ATOM 716 C C . LEU A 1 87 ? 20.087 -3.119 -20.493 1.00 87.06 87 LEU A C 1
ATOM 718 O O . LEU A 1 87 ? 18.992 -2.677 -20.141 1.00 87.06 87 LEU A O 1
ATOM 722 N N . ASP A 1 88 ? 21.220 -2.777 -19.882 1.00 90.38 88 ASP A N 1
ATOM 723 C CA . ASP A 1 88 ? 21.299 -1.887 -18.720 1.00 90.38 88 ASP A CA 1
ATOM 724 C C . ASP A 1 88 ? 20.758 -0.493 -19.045 1.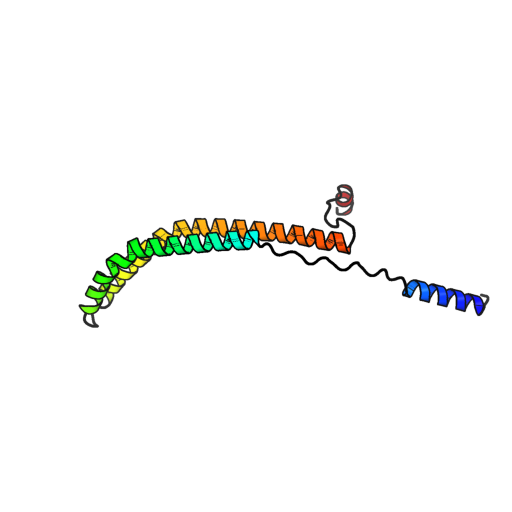00 90.38 88 ASP A C 1
ATOM 726 O O . ASP A 1 88 ? 19.987 0.081 -18.272 1.00 90.38 88 ASP A O 1
ATOM 730 N N . ARG A 1 89 ? 21.073 0.037 -20.234 1.00 90.94 89 ARG A N 1
ATOM 731 C CA . ARG A 1 89 ? 20.501 1.307 -20.705 1.00 90.94 89 ARG A CA 1
ATOM 732 C C . ARG A 1 89 ? 18.978 1.250 -20.813 1.00 90.94 89 ARG A C 1
ATOM 734 O O . ARG A 1 89 ? 18.323 2.216 -20.423 1.00 90.94 89 ARG A O 1
ATOM 741 N N . GLN A 1 90 ? 18.411 0.150 -21.311 1.00 91.06 90 GLN A N 1
ATOM 742 C CA . GLN A 1 90 ? 16.954 -0.007 -21.398 1.00 91.06 90 GLN A CA 1
ATOM 743 C C . GLN A 1 90 ? 16.313 -0.134 -20.011 1.00 91.06 90 GLN A C 1
ATOM 745 O O . GLN A 1 90 ? 15.291 0.499 -19.741 1.00 91.06 90 GLN A O 1
ATOM 750 N N . PHE A 1 91 ? 16.935 -0.880 -19.094 1.00 91.62 91 PHE A N 1
ATOM 751 C CA . PHE A 1 91 ? 16.446 -0.978 -17.719 1.00 91.62 91 PHE A CA 1
ATOM 752 C C . PHE A 1 91 ? 16.501 0.355 -16.976 1.00 91.62 91 PHE A C 1
ATOM 754 O O . PHE A 1 91 ? 15.549 0.682 -16.267 1.00 91.62 91 PHE A O 1
ATOM 761 N N . GLU A 1 92 ? 17.552 1.155 -17.155 1.00 93.38 92 GLU A N 1
ATOM 762 C CA . GLU A 1 92 ? 17.604 2.490 -16.555 1.00 93.38 92 GLU A CA 1
ATOM 763 C C . GLU A 1 92 ? 16.539 3.424 -17.149 1.00 93.38 92 GLU A C 1
ATOM 765 O O . GLU A 1 92 ? 15.941 4.202 -16.410 1.00 93.38 92 GLU A O 1
ATOM 770 N N . GLN A 1 93 ? 16.205 3.317 -18.439 1.00 91.75 93 GLN A N 1
ATOM 771 C CA . GLN A 1 93 ? 15.078 4.069 -19.013 1.00 91.75 93 GLN A CA 1
ATOM 772 C C . GLN A 1 93 ? 13.736 3.666 -18.388 1.00 91.75 93 GLN A C 1
ATOM 774 O O . GLN A 1 93 ? 12.977 4.539 -17.961 1.00 91.75 93 GLN A O 1
ATOM 779 N N . VAL A 1 94 ? 13.473 2.360 -18.263 1.00 93.12 94 VAL A N 1
ATOM 780 C CA . VAL A 1 94 ? 12.274 1.836 -17.588 1.00 93.12 94 VAL A CA 1
ATOM 781 C C . VAL A 1 94 ? 12.216 2.320 -16.139 1.00 93.12 94 VAL A C 1
ATOM 783 O O . VAL A 1 94 ? 11.196 2.842 -15.694 1.00 93.12 94 VAL A O 1
ATOM 786 N N . LYS A 1 95 ? 13.319 2.203 -15.398 1.00 92.94 95 LYS A N 1
ATOM 787 C CA . LYS A 1 95 ? 13.407 2.623 -13.997 1.00 92.94 95 LYS A CA 1
ATOM 788 C C . LYS A 1 95 ? 13.187 4.123 -13.833 1.00 92.94 95 LYS A C 1
ATOM 790 O O . LYS A 1 95 ? 12.415 4.525 -12.964 1.00 92.94 95 LYS A O 1
ATOM 795 N N . ASN A 1 96 ? 13.807 4.945 -14.676 1.00 91.94 96 ASN A N 1
ATOM 796 C CA . ASN A 1 96 ? 13.605 6.392 -14.659 1.00 91.94 96 ASN A CA 1
ATOM 797 C C . ASN A 1 96 ? 12.138 6.743 -14.920 1.00 91.94 96 ASN A C 1
ATOM 799 O O . ASN A 1 96 ? 11.567 7.548 -14.188 1.00 91.94 96 ASN A O 1
ATOM 803 N N . ARG A 1 97 ? 11.497 6.080 -15.891 1.00 90.12 97 ARG A N 1
ATOM 804 C CA . ARG A 1 97 ? 10.077 6.293 -16.190 1.00 90.12 97 ARG A CA 1
ATOM 805 C C . ARG A 1 97 ? 9.165 5.881 -15.035 1.00 90.12 97 ARG A C 1
ATOM 807 O O . ARG A 1 97 ? 8.225 6.599 -14.718 1.00 90.12 97 ARG A O 1
ATOM 814 N N . LEU A 1 98 ? 9.456 4.755 -14.386 1.00 93.06 98 LEU A N 1
ATOM 815 C CA . LEU A 1 98 ? 8.659 4.252 -13.265 1.00 93.06 98 LEU A CA 1
ATOM 816 C C . LEU A 1 98 ? 8.909 4.994 -11.951 1.00 93.06 98 LEU A C 1
ATOM 818 O O . LEU A 1 98 ? 8.086 4.897 -11.047 1.00 93.06 98 LEU A O 1
ATOM 822 N N . THR A 1 99 ? 10.015 5.726 -11.814 1.00 92.81 99 THR A N 1
ATOM 823 C CA . THR A 1 99 ? 10.346 6.425 -10.562 1.00 92.81 99 THR A CA 1
ATOM 824 C C . THR A 1 99 ? 9.260 7.430 -10.180 1.00 92.81 99 THR A C 1
ATOM 826 O O . THR A 1 99 ? 8.834 7.458 -9.028 1.00 92.81 99 THR A O 1
ATOM 829 N N . GLU A 1 100 ? 8.757 8.205 -11.143 1.00 85.25 100 GLU A N 1
ATOM 830 C CA . GLU A 1 100 ? 7.668 9.163 -10.909 1.00 85.25 100 GLU A CA 1
ATOM 831 C C . GLU A 1 100 ? 6.378 8.453 -10.468 1.00 85.25 100 GLU A C 1
ATOM 833 O O . GLU A 1 100 ? 5.748 8.840 -9.482 1.00 85.25 100 GLU A O 1
ATOM 838 N N . GLU A 1 101 ? 6.034 7.354 -11.141 1.00 86.94 101 GLU A N 1
ATOM 839 C CA . GLU A 1 101 ? 4.855 6.538 -10.833 1.00 86.94 101 GLU A CA 1
ATOM 840 C C . GLU A 1 101 ? 4.949 5.895 -9.442 1.00 86.94 101 GLU A C 1
ATOM 842 O O . GLU A 1 101 ? 3.964 5.844 -8.702 1.00 86.94 101 GLU A O 1
ATOM 847 N N . PHE A 1 102 ? 6.144 5.454 -9.032 1.00 88.81 102 PHE A N 1
ATOM 848 C CA . PHE A 1 102 ? 6.372 4.899 -7.699 1.00 88.81 102 PHE A CA 1
ATOM 849 C C . PHE A 1 102 ? 6.241 5.943 -6.593 1.00 88.81 102 PHE A C 1
ATOM 851 O O . PHE A 1 102 ? 5.675 5.625 -5.550 1.00 88.81 102 PHE A O 1
ATOM 858 N N . VAL A 1 103 ? 6.693 7.181 -6.813 1.00 89.88 103 VAL A N 1
ATOM 859 C CA . VAL A 1 103 ? 6.506 8.272 -5.839 1.00 89.88 103 VAL A CA 1
ATOM 860 C C . VAL A 1 103 ? 5.015 8.550 -5.623 1.00 89.88 103 VAL A C 1
ATOM 862 O O . VAL A 1 103 ? 4.558 8.697 -4.486 1.00 89.88 103 VAL A O 1
ATOM 865 N N . ILE A 1 104 ? 4.228 8.567 -6.702 1.00 87.12 104 ILE A N 1
ATOM 866 C CA . ILE A 1 104 ? 2.771 8.724 -6.615 1.00 87.12 104 ILE A CA 1
ATOM 867 C C . ILE A 1 104 ? 2.153 7.531 -5.874 1.00 87.12 104 ILE A C 1
ATOM 869 O O . ILE A 1 104 ? 1.352 7.718 -4.954 1.00 87.12 104 ILE A O 1
ATOM 873 N N . ALA A 1 105 ? 2.544 6.306 -6.231 1.00 87.56 105 ALA A N 1
ATOM 874 C CA . ALA A 1 105 ? 2.041 5.092 -5.599 1.00 87.56 105 ALA A CA 1
ATOM 875 C C . ALA A 1 105 ? 2.366 5.026 -4.098 1.00 87.56 105 ALA A C 1
ATOM 877 O O . ALA A 1 105 ? 1.511 4.624 -3.307 1.00 87.56 105 ALA A O 1
ATOM 878 N N . GLU A 1 106 ? 3.564 5.451 -3.692 1.00 89.88 106 GLU A N 1
ATOM 879 C CA . GLU A 1 106 ? 3.972 5.542 -2.290 1.00 89.88 106 GLU A CA 1
ATOM 880 C C . GLU A 1 106 ? 3.086 6.530 -1.524 1.00 89.88 106 GLU A C 1
ATOM 882 O O . GLU A 1 106 ? 2.533 6.180 -0.479 1.00 89.88 106 GLU A O 1
ATOM 887 N N . SER A 1 107 ? 2.861 7.725 -2.078 1.00 89.75 107 SER A N 1
ATOM 888 C CA . SER A 1 107 ? 1.972 8.727 -1.478 1.00 89.75 107 SER A CA 1
ATOM 889 C C . SER A 1 107 ? 0.546 8.193 -1.284 1.00 89.75 107 SER A C 1
ATOM 891 O O . SER A 1 107 ? -0.041 8.329 -0.205 1.00 89.75 107 SER A O 1
ATOM 893 N N . VAL A 1 108 ? 0.003 7.511 -2.295 1.00 89.00 108 VAL A N 1
ATOM 894 C CA . VAL A 1 108 ? -1.321 6.874 -2.220 1.00 89.00 108 VAL A CA 1
ATOM 895 C C . VAL A 1 108 ? -1.346 5.769 -1.159 1.00 89.00 108 VAL A C 1
ATOM 897 O O . VAL A 1 108 ? -2.292 5.694 -0.371 1.00 89.00 108 VAL A O 1
ATOM 900 N N . ALA A 1 109 ? -0.312 4.927 -1.097 1.00 87.56 109 ALA A N 1
ATOM 901 C CA . ALA A 1 109 ? -0.210 3.856 -0.109 1.00 87.56 109 ALA A CA 1
ATOM 902 C C . ALA A 1 109 ? -0.144 4.402 1.326 1.00 87.56 109 ALA A C 1
ATOM 904 O O . ALA A 1 109 ? -0.816 3.870 2.213 1.00 87.56 109 ALA A O 1
ATOM 905 N N . MET A 1 110 ? 0.598 5.491 1.549 1.00 91.31 110 MET A N 1
ATOM 906 C CA . MET A 1 110 ? 0.625 6.192 2.834 1.00 91.31 110 MET A CA 1
ATOM 907 C C . MET A 1 110 ? -0.761 6.722 3.217 1.00 91.31 110 MET A C 1
ATOM 909 O O . MET A 1 110 ? -1.189 6.531 4.356 1.00 91.31 110 MET A O 1
ATOM 913 N N . GLY A 1 111 ? -1.488 7.325 2.270 1.00 91.88 111 GLY A N 1
ATOM 914 C CA . GLY A 1 111 ? -2.857 7.802 2.491 1.00 91.88 111 GLY A CA 1
ATOM 915 C C . GLY A 1 111 ? -3.803 6.681 2.929 1.00 91.88 111 GLY A C 1
ATOM 916 O O . GLY A 1 111 ? -4.475 6.794 3.952 1.00 91.88 111 GLY A O 1
ATOM 917 N N . ILE A 1 112 ? -3.779 5.548 2.225 1.00 89.94 112 ILE A N 1
ATOM 918 C CA . ILE A 1 112 ? -4.572 4.362 2.589 1.00 89.94 112 ILE A CA 1
ATOM 919 C C . ILE A 1 112 ? -4.159 3.825 3.966 1.00 89.94 112 ILE A C 1
ATOM 921 O O . ILE A 1 112 ? -5.016 3.441 4.765 1.00 89.94 112 ILE A O 1
ATOM 925 N N . GLY A 1 113 ? -2.859 3.807 4.272 1.00 89.88 113 GLY A N 1
ATOM 926 C CA . GLY A 1 113 ? -2.347 3.413 5.584 1.00 89.88 113 GLY A CA 1
ATOM 927 C C . GLY A 1 113 ? -2.909 4.281 6.712 1.00 89.88 113 GLY A C 1
ATOM 928 O O . GLY A 1 113 ? -3.377 3.749 7.723 1.00 89.88 113 GLY A O 1
ATOM 929 N N . GLN A 1 114 ? -2.946 5.600 6.511 1.00 94.69 114 GLN A N 1
ATOM 930 C CA . GLN A 1 114 ? -3.558 6.531 7.456 1.00 94.69 114 GLN A CA 1
ATOM 931 C C . GLN A 1 114 ? -5.059 6.263 7.615 1.00 94.69 114 GLN A C 1
ATOM 933 O O . GLN A 1 114 ? -5.554 6.176 8.738 1.00 94.69 114 GLN A O 1
ATOM 938 N N . GLU A 1 115 ? -5.784 6.043 6.519 1.00 94.31 115 GLU A N 1
ATOM 939 C CA . GLU A 1 115 ? -7.216 5.741 6.575 1.00 94.31 115 GLU A CA 1
ATOM 940 C C . GLU A 1 115 ? -7.515 4.437 7.326 1.00 94.31 115 GLU A C 1
ATOM 942 O O . GLU A 1 115 ? -8.486 4.370 8.087 1.00 94.31 115 GLU A O 1
ATOM 947 N N . ILE A 1 116 ? -6.678 3.406 7.153 1.00 92.19 116 ILE A N 1
ATOM 948 C CA . ILE A 1 116 ? -6.766 2.150 7.912 1.00 92.19 116 ILE A CA 1
ATOM 949 C C . ILE A 1 116 ? -6.513 2.413 9.396 1.00 92.19 116 ILE A C 1
ATOM 951 O O . ILE A 1 116 ? -7.255 1.893 10.233 1.00 92.19 116 ILE A O 1
ATOM 955 N N . SER A 1 117 ? -5.507 3.226 9.729 1.00 92.75 117 SER A N 1
ATOM 956 C CA . SER A 1 117 ? -5.218 3.617 11.112 1.00 92.75 117 SER A CA 1
ATOM 957 C C . SER A 1 117 ? -6.422 4.314 11.752 1.00 92.75 117 SER A C 1
ATOM 959 O O . SER A 1 117 ? -6.926 3.866 12.782 1.00 92.75 117 SER A O 1
ATOM 961 N N . ASP A 1 118 ? -6.970 5.333 11.090 1.00 93.94 118 ASP A N 1
ATOM 962 C CA . ASP A 1 118 ? -8.137 6.084 11.562 1.00 93.94 118 ASP A CA 1
ATOM 963 C C . ASP A 1 118 ? -9.384 5.197 11.680 1.00 93.94 118 ASP A C 1
ATOM 965 O O . ASP A 1 118 ? -10.247 5.368 12.550 1.00 93.94 118 ASP A O 1
ATOM 969 N N . TRP A 1 119 ? -9.536 4.245 10.762 1.00 94.25 119 TRP A N 1
ATOM 970 C CA . TRP A 1 119 ? -10.619 3.275 10.798 1.00 94.25 119 TRP A CA 1
ATOM 971 C C . TRP A 1 119 ? -10.491 2.328 11.999 1.00 94.25 119 TRP A C 1
ATOM 973 O O . TRP A 1 119 ? -11.462 2.167 12.745 1.00 94.25 119 TRP A O 1
ATOM 983 N N . ASN A 1 120 ? -9.298 1.778 12.234 1.00 92.31 120 ASN A N 1
ATOM 984 C CA . ASN A 1 120 ? -9.009 0.916 13.380 1.00 92.31 120 ASN A CA 1
ATOM 985 C C . ASN A 1 120 ? -9.241 1.652 14.703 1.00 92.31 120 ASN A C 1
ATOM 987 O O . ASN A 1 120 ? -9.900 1.113 15.592 1.00 92.31 120 ASN A O 1
ATOM 991 N N . ASP A 1 121 ? -8.796 2.904 14.809 1.00 92.19 121 ASP A N 1
ATOM 992 C CA . ASP A 1 121 ? -9.012 3.738 15.992 1.00 92.19 121 ASP A CA 1
ATOM 993 C C . ASP A 1 121 ? -10.499 3.949 16.285 1.00 92.19 121 ASP A C 1
ATOM 995 O O . ASP A 1 121 ? -10.948 3.854 17.434 1.00 92.19 121 ASP A O 1
ATOM 999 N N . ARG A 1 122 ? -11.304 4.202 15.246 1.00 91.31 122 ARG A N 1
ATOM 1000 C CA . ARG A 1 122 ? -12.759 4.350 15.388 1.00 91.31 122 ARG A CA 1
ATOM 1001 C C . ARG A 1 122 ? -13.420 3.059 15.858 1.00 91.31 122 ARG A C 1
ATOM 1003 O O . ARG A 1 122 ? -14.279 3.112 16.739 1.00 91.31 122 ARG A O 1
ATOM 1010 N N . GLU A 1 123 ? -13.039 1.909 15.312 1.00 93.19 123 GLU A N 1
ATOM 1011 C CA . GLU A 1 123 ? -13.576 0.621 15.764 1.00 93.19 123 GLU A CA 1
ATOM 1012 C C . GLU A 1 123 ? -13.143 0.275 17.185 1.00 93.19 123 GLU A C 1
ATOM 1014 O O . GLU A 1 123 ? -13.963 -0.166 17.994 1.00 93.19 123 GLU A O 1
ATOM 1019 N N . TRP A 1 124 ? -11.884 0.538 17.525 1.00 90.12 124 TRP A N 1
ATOM 1020 C CA . TRP A 1 124 ? -11.366 0.313 18.865 1.00 90.12 124 TRP A CA 1
ATOM 1021 C C . TRP A 1 124 ? -12.115 1.150 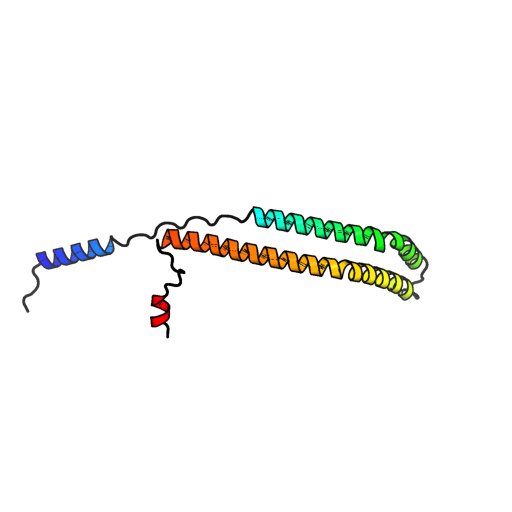19.907 1.00 90.12 124 TRP A C 1
ATOM 1023 O O . TRP A 1 124 ? -12.542 0.635 20.944 1.00 90.12 124 TRP A O 1
ATOM 1033 N N . ARG A 1 125 ? -12.403 2.420 19.598 1.00 89.75 125 ARG A N 1
ATOM 1034 C CA . ARG A 1 125 ? -13.247 3.280 20.445 1.00 89.75 125 ARG A CA 1
ATOM 1035 C C . ARG A 1 125 ? -14.650 2.705 20.644 1.00 89.75 125 ARG A C 1
ATOM 1037 O O . ARG A 1 125 ? -15.170 2.769 21.758 1.00 89.75 125 ARG A O 1
ATOM 1044 N N . LYS A 1 126 ? -15.262 2.106 19.615 1.00 89.69 126 LYS A N 1
ATOM 1045 C CA . LYS A 1 126 ? -16.573 1.436 19.751 1.00 89.69 126 LYS A CA 1
ATOM 1046 C C . LYS A 1 126 ? -16.493 0.235 20.690 1.00 89.69 126 LYS A C 1
ATOM 1048 O O . LYS A 1 126 ? -17.377 0.064 21.531 1.00 89.69 126 LYS A O 1
ATOM 1053 N N . VAL A 1 127 ? -15.432 -0.567 20.582 1.00 90.38 127 VAL A N 1
ATOM 1054 C CA . VAL A 1 127 ? -15.181 -1.706 21.476 1.00 90.38 127 VAL A CA 1
ATOM 1055 C C . VAL A 1 127 ? -15.056 -1.238 22.924 1.00 90.38 127 VAL A C 1
ATOM 1057 O O . VAL A 1 127 ? -15.753 -1.754 23.800 1.00 90.38 127 VAL A O 1
ATOM 1060 N N . LEU A 1 128 ? -14.236 -0.219 23.176 1.00 89.31 128 LEU A N 1
ATOM 1061 C CA . LEU A 1 128 ? -14.042 0.329 24.518 1.00 89.31 128 LEU A CA 1
ATOM 1062 C C . LEU A 1 128 ? -15.328 0.924 25.090 1.00 89.31 128 LEU A C 1
ATOM 1064 O O . LEU A 1 128 ? -15.696 0.606 26.222 1.00 89.31 128 LEU A O 1
ATOM 1068 N N . LYS A 1 129 ? -16.065 1.709 24.298 1.00 87.44 129 LYS A N 1
ATOM 1069 C CA . LYS A 1 129 ? -17.357 2.269 24.711 1.00 87.44 129 LYS A CA 1
ATOM 1070 C C . LYS A 1 129 ? -18.357 1.170 25.074 1.00 87.44 129 LYS A C 1
ATOM 1072 O O . LYS A 1 129 ? -19.088 1.312 26.050 1.00 87.44 129 LYS A O 1
ATOM 1077 N N . ALA A 1 130 ? -18.368 0.054 24.345 1.00 88.19 130 ALA A N 1
ATOM 1078 C CA . ALA A 1 130 ? -19.246 -1.072 24.646 1.00 88.19 130 ALA A CA 1
ATOM 1079 C C . ALA A 1 130 ? -18.866 -1.802 25.947 1.00 88.19 130 ALA A C 1
ATOM 1081 O O . ALA A 1 130 ? -19.758 -2.174 26.711 1.00 88.19 130 ALA A O 1
ATOM 1082 N N . VAL A 1 131 ? -17.567 -1.988 26.216 1.00 87.75 131 VAL A N 1
ATOM 1083 C CA . VAL A 1 131 ? -17.068 -2.691 27.414 1.00 87.75 131 VAL A CA 1
ATOM 1084 C C . VAL A 1 131 ? -17.207 -1.836 28.671 1.00 87.75 131 VAL A C 1
ATOM 1086 O O . VAL A 1 131 ? -17.734 -2.296 29.685 1.00 87.75 131 VAL A O 1
ATOM 1089 N N . PHE A 1 132 ? -16.759 -0.585 28.601 1.00 85.62 132 PHE A N 1
ATOM 1090 C CA . PHE A 1 132 ? -16.629 0.292 29.763 1.00 85.62 132 PHE A CA 1
ATOM 1091 C C . PHE A 1 132 ? -17.821 1.228 29.961 1.00 85.62 132 PHE A C 1
ATOM 1093 O O . PHE A 1 132 ? -17.959 1.809 31.033 1.00 85.62 132 PHE A O 1
ATOM 1100 N N . LYS A 1 133 ? -18.707 1.352 28.962 1.00 80.19 133 LYS A N 1
ATOM 1101 C CA . LYS A 1 133 ? -19.859 2.274 28.973 1.00 80.19 133 LYS A CA 1
ATOM 1102 C C . LYS A 1 133 ? -19.477 3.739 29.227 1.00 80.19 133 LYS A C 1
ATOM 1104 O O . LYS A 1 133 ? -20.321 4.521 29.650 1.00 80.19 133 LYS A O 1
ATOM 1109 N N . ALA A 1 134 ? -18.226 4.095 28.957 1.00 75.81 134 ALA A N 1
ATOM 1110 C CA . ALA A 1 134 ? -17.660 5.423 29.133 1.00 75.81 134 ALA A CA 1
ATOM 1111 C C . ALA A 1 134 ? -16.770 5.762 27.931 1.00 75.81 134 ALA A C 1
ATOM 1113 O O . ALA A 1 134 ? -16.189 4.867 27.308 1.00 75.81 134 ALA A O 1
ATOM 1114 N N . GLU A 1 135 ? -16.664 7.048 27.603 1.00 70.75 135 GLU A N 1
ATOM 1115 C CA . GLU A 1 135 ? -15.716 7.533 26.600 1.00 70.75 135 GLU A CA 1
ATOM 1116 C C . GLU A 1 135 ? -14.374 7.836 27.269 1.00 70.75 135 GLU A C 1
ATOM 1118 O O . GLU A 1 135 ? -14.098 8.952 27.680 1.00 70.75 135 GLU A O 1
ATOM 1123 N N . ILE A 1 136 ? -13.525 6.812 27.359 1.00 65.75 136 ILE A N 1
ATOM 1124 C CA . ILE A 1 136 ? -12.233 6.839 28.075 1.00 65.75 136 ILE A CA 1
ATOM 1125 C C . ILE A 1 136 ? -11.236 7.852 27.471 1.00 65.75 136 ILE A C 1
ATOM 1127 O O . ILE A 1 136 ? -10.245 8.206 28.096 1.00 65.75 136 ILE A O 1
ATOM 1131 N N . PHE A 1 137 ? -11.491 8.318 26.246 1.00 66.44 137 PHE A N 1
ATOM 1132 C CA . PHE A 1 137 ? -10.610 9.225 25.505 1.00 66.44 137 PHE A CA 1
ATOM 1133 C C . PHE A 1 137 ? -11.238 10.587 25.197 1.00 66.44 137 PHE A C 1
ATOM 1135 O O . PHE A 1 137 ? -10.721 11.311 24.341 1.00 66.44 137 PHE A O 1
ATOM 1142 N N . GLN A 1 138 ? -12.346 10.955 25.847 1.00 66.62 138 GLN A N 1
ATOM 1143 C CA . GLN A 1 138 ? -12.732 12.363 25.852 1.00 66.62 138 GLN A CA 1
ATOM 1144 C C . GLN A 1 138 ? -11.686 13.132 26.659 1.00 66.62 138 GLN A C 1
ATOM 1146 O O . GLN A 1 138 ? -11.417 12.815 27.814 1.00 66.62 138 GLN A O 1
ATOM 1151 N N . ARG A 1 139 ? -11.058 14.133 26.032 1.00 60.81 139 ARG A N 1
ATOM 1152 C CA . ARG A 1 139 ? -10.253 15.117 26.757 1.00 60.81 139 ARG A CA 1
ATOM 1153 C C . ARG A 1 139 ? -11.218 15.959 27.575 1.00 60.81 139 ARG A C 1
ATOM 1155 O O . ARG A 1 139 ? -11.760 16.943 27.080 1.00 60.81 139 ARG A O 1
ATOM 1162 N N . GLU A 1 140 ? -11.485 15.538 28.798 1.00 62.84 140 GLU A N 1
ATOM 1163 C CA . GLU A 1 140 ? -12.270 16.344 29.715 1.00 62.84 140 GLU A CA 1
ATOM 1164 C C . GLU A 1 140 ? -11.392 17.519 30.167 1.00 62.84 140 GLU A C 1
ATOM 1166 O O . GLU A 1 140 ? -10.326 17.324 30.748 1.00 62.84 140 GLU A O 1
ATOM 1171 N N . ALA A 1 141 ? -11.800 18.750 29.841 1.00 67.81 141 ALA A N 1
ATOM 1172 C CA . ALA A 1 141 ? -10.977 19.947 30.046 1.00 67.81 141 ALA A CA 1
ATOM 1173 C C . ALA A 1 141 ? -10.548 20.152 31.512 1.00 67.81 141 ALA A C 1
ATOM 1175 O O . ALA A 1 141 ? -9.514 20.761 31.773 1.00 67.81 141 ALA A O 1
ATOM 1176 N N . TRP A 1 142 ? -11.314 19.612 32.462 1.00 71.94 142 TRP A N 1
ATOM 1177 C CA . TRP A 1 142 ? -11.009 19.670 33.891 1.00 71.94 142 TRP A CA 1
ATOM 1178 C C . TRP A 1 142 ? -9.906 18.685 34.319 1.00 71.94 142 TRP A C 1
ATOM 1180 O O . TRP A 1 142 ? -9.185 18.962 35.267 1.00 71.94 142 TRP A O 1
ATOM 1190 N N . LEU A 1 143 ? -9.706 17.577 33.598 1.00 62.12 143 LEU A N 1
ATOM 1191 C CA . LEU A 1 143 ? -8.675 16.570 33.896 1.00 62.12 143 LEU A CA 1
ATOM 1192 C C . LEU A 1 143 ? -7.265 17.049 33.515 1.00 62.12 143 LEU A C 1
ATOM 1194 O O . LEU A 1 143 ? -6.279 16.629 34.111 1.00 62.12 143 LEU A O 1
ATOM 1198 N N . ALA A 1 144 ? -7.167 17.982 32.563 1.00 64.19 144 ALA A N 1
ATOM 1199 C CA . ALA A 1 144 ? -5.908 18.630 32.199 1.00 64.19 144 ALA A CA 1
ATOM 1200 C C . ALA A 1 144 ? -5.317 19.481 33.340 1.00 64.19 144 ALA A C 1
ATOM 1202 O O . ALA A 1 144 ? -4.118 19.738 33.340 1.00 64.19 144 ALA A O 1
ATOM 1203 N N . GLN A 1 145 ? -6.140 19.908 34.307 1.00 66.00 145 GLN A N 1
ATOM 1204 C CA . GLN A 1 145 ? -5.687 20.673 35.472 1.00 66.00 145 GLN A CA 1
ATOM 1205 C C . GLN A 1 145 ? -5.029 19.792 36.549 1.00 66.00 145 GLN A C 1
ATOM 1207 O O . GLN A 1 145 ? -4.239 20.306 37.327 1.00 66.00 145 GLN A O 1
ATOM 1212 N N . GLU A 1 146 ? -5.323 18.487 36.575 1.00 62.72 146 GLU A N 1
ATOM 1213 C CA . GLU A 1 146 ? -4.809 17.510 37.558 1.00 62.72 146 GLU A CA 1
ATOM 1214 C C . GLU A 1 146 ? -3.563 16.745 37.070 1.00 62.72 146 GLU A C 1
ATOM 1216 O O . GLU A 1 146 ? -2.934 16.022 37.837 1.00 62.72 146 GLU A O 1
ATOM 1221 N N . MET A 1 147 ? -3.208 16.864 35.785 1.00 59.59 147 MET A N 1
ATOM 1222 C CA . MET A 1 147 ? -2.042 16.194 35.185 1.00 59.59 147 MET A CA 1
ATOM 1223 C C . MET A 1 147 ? -0.791 17.088 35.065 1.00 59.59 147 MET A C 1
ATOM 1225 O O . MET A 1 147 ? 0.199 16.651 34.475 1.00 59.59 147 MET A O 1
ATOM 1229 N N . ASN A 1 148 ? -0.842 18.305 35.616 1.00 47.81 148 ASN A N 1
ATOM 1230 C CA . ASN A 1 148 ? 0.297 19.217 35.801 1.00 47.81 148 ASN A CA 1
ATOM 1231 C C . ASN A 1 148 ? 0.743 19.220 37.265 1.00 47.81 148 ASN A C 1
ATOM 1233 O O . ASN A 1 148 ? 1.948 19.459 37.495 1.00 47.81 148 ASN A O 1
#

Sequence (148 aa):
MMPLSAQEILRIKRAQQNRKRKVRKLPKPPRMAFPKGLQRDYSRQLVALVKVIYEVYEELLIPHLESIVAEANLLRPDRADDWNDSLDRQFEQVKNRLTEEFVIAESVAMGIGQEISDWNDREWRKVLKAVFKAEIFQREAWLAQEMN

Foldseek 3Di:
DDDDDPVVVVVVVVVVVVVVVPPPDFDDFDDQDDPPVLVVVLVVLVVVLVVVLVVLCVPQPVVCVVVLVVVCVPDDPVPPVPSVVVNVVSVVSSCVVCVVVVVVSVVVVVVSVVVVVVSVVVSVQSRCCRRVVDRPPDPPVVVVVVVD

Secondary structure (DSSP, 8-state):
-PPPPHHHHHHHHHHHHHHHHT--PPPPPPPP---HHHHHHHHHHHHHHHHHHHHHHHHHTHHHHHHHHHHHHH--GGGTHHHHHHHHHHHHHHHHHHHHHHHHHHHHHHHHHHHHHHHHHHHHHHHHHHHHSS-TT---TTGGGT--

Radius of gyration: 34.43 Å; chains: 1; bounding box: 60×38×107 Å

pLDDT: mean 82.99, std 11.37, range [47.81, 94.69]